Protein AF-A0A410TL53-F1 (afdb_monomer_lite)

Structure (mmCIF, N/CA/C/O backbone):
data_AF-A0A410TL53-F1
#
_entry.id   AF-A0A410TL53-F1
#
loop_
_atom_site.group_PDB
_atom_site.id
_atom_site.type_symbol
_atom_site.label_atom_id
_atom_site.label_alt_id
_atom_site.label_comp_id
_atom_site.label_asym_id
_atom_site.label_entity_id
_atom_site.label_seq_id
_atom_site.pdbx_PDB_ins_code
_atom_site.Cartn_x
_atom_site.Cartn_y
_atom_site.Cartn_z
_atom_site.occupancy
_atom_site.B_iso_or_equiv
_atom_site.auth_seq_id
_atom_site.auth_comp_id
_atom_site.auth_asym_id
_atom_site.auth_atom_id
_atom_site.pdbx_PDB_model_num
ATOM 1 N N . MET A 1 1 ? 19.016 -7.982 -20.479 1.00 56.44 1 MET A N 1
ATOM 2 C CA . MET A 1 1 ? 17.660 -8.202 -19.928 1.00 56.44 1 MET A CA 1
ATOM 3 C C . MET A 1 1 ? 16.658 -7.630 -20.920 1.00 56.44 1 MET A C 1
ATOM 5 O O . MET A 1 1 ? 16.924 -6.538 -21.406 1.00 56.44 1 MET A O 1
ATOM 9 N N . SER A 1 2 ? 15.607 -8.355 -21.317 1.00 64.50 2 SER A N 1
ATOM 10 C CA . SER A 1 2 ? 14.692 -7.861 -22.360 1.00 64.50 2 SER A CA 1
ATOM 11 C C . SER A 1 2 ? 13.710 -6.815 -21.793 1.00 64.50 2 SER A C 1
ATOM 13 O O . SER A 1 2 ? 13.327 -6.922 -20.625 1.00 64.50 2 SER A O 1
ATOM 15 N N . PRO A 1 3 ? 13.275 -5.818 -22.590 1.00 65.62 3 PRO A N 1
ATOM 16 C CA . PRO A 1 3 ? 12.303 -4.801 -22.164 1.00 65.62 3 PRO A CA 1
ATOM 17 C C . PRO A 1 3 ? 10.994 -5.394 -21.622 1.00 65.62 3 PRO A C 1
ATOM 19 O O . PRO A 1 3 ? 10.406 -4.861 -20.686 1.00 65.62 3 PRO A O 1
ATOM 22 N N . VAL A 1 4 ? 10.588 -6.547 -22.166 1.00 66.19 4 VAL A N 1
ATOM 23 C CA . VAL A 1 4 ? 9.382 -7.288 -21.767 1.00 66.19 4 VAL A CA 1
ATOM 24 C C . VAL A 1 4 ? 9.426 -7.674 -20.288 1.00 66.19 4 VAL A C 1
ATOM 26 O O . VAL A 1 4 ? 8.459 -7.461 -19.570 1.00 66.19 4 VAL A O 1
ATOM 29 N N . THR A 1 5 ? 10.564 -8.169 -19.794 1.00 69.50 5 THR A N 1
ATOM 30 C CA . THR A 1 5 ? 10.700 -8.598 -18.393 1.00 69.50 5 THR A CA 1
ATOM 31 C C . THR A 1 5 ? 10.685 -7.425 -17.408 1.00 69.50 5 THR A C 1
ATOM 33 O O . THR A 1 5 ? 10.367 -7.621 -16.238 1.00 69.50 5 THR A O 1
ATOM 36 N N . ARG A 1 6 ? 11.035 -6.210 -17.850 1.00 65.81 6 ARG A N 1
ATOM 37 C CA . ARG A 1 6 ? 10.989 -5.007 -17.005 1.00 65.81 6 ARG A CA 1
ATOM 38 C C . ARG A 1 6 ? 9.555 -4.504 -16.847 1.00 65.81 6 ARG A C 1
ATOM 40 O O . ARG A 1 6 ? 9.100 -4.373 -15.716 1.00 65.81 6 ARG A O 1
ATOM 47 N N . LEU A 1 7 ? 8.852 -4.349 -17.971 1.00 62.19 7 LEU A N 1
ATOM 48 C CA . LEU A 1 7 ? 7.439 -3.957 -18.033 1.00 62.19 7 LEU A CA 1
ATOM 49 C C . LEU A 1 7 ? 6.534 -4.879 -17.206 1.00 62.19 7 LEU A C 1
ATOM 51 O O . LEU A 1 7 ? 5.595 -4.420 -16.562 1.00 62.19 7 LEU A O 1
ATOM 55 N N . ASP A 1 8 ? 6.814 -6.182 -17.210 1.00 80.19 8 ASP A N 1
ATOM 56 C CA . ASP A 1 8 ? 6.000 -7.152 -16.472 1.00 80.19 8 ASP A CA 1
ATOM 57 C C . ASP A 1 8 ? 6.133 -6.971 -14.948 1.00 80.19 8 ASP A C 1
ATOM 59 O O . ASP A 1 8 ? 5.166 -7.080 -14.198 1.00 80.19 8 ASP A O 1
ATOM 63 N N . ARG A 1 9 ? 7.328 -6.607 -14.467 1.00 80.56 9 ARG A N 1
ATOM 64 C CA . ARG A 1 9 ? 7.597 -6.425 -13.032 1.00 80.56 9 ARG A CA 1
ATOM 65 C C . ARG A 1 9 ? 7.002 -5.140 -12.485 1.00 80.56 9 ARG A C 1
ATOM 67 O O . ARG A 1 9 ? 6.415 -5.167 -11.405 1.00 80.56 9 ARG A O 1
ATOM 74 N N . THR A 1 10 ? 7.156 -4.032 -13.205 1.00 80.00 10 THR A N 1
ATOM 75 C CA . THR A 1 10 ? 6.613 -2.730 -12.792 1.00 80.00 10 THR A CA 1
ATOM 76 C C . THR A 1 10 ? 5.088 -2.756 -12.779 1.00 80.00 10 THR A C 1
ATOM 78 O O . THR A 1 10 ? 4.480 -2.276 -11.823 1.00 80.00 10 THR A O 1
ATOM 81 N N . ARG A 1 11 ? 4.460 -3.446 -13.740 1.00 85.25 11 ARG A N 1
ATOM 82 C CA . ARG A 1 11 ? 3.011 -3.701 -13.744 1.00 85.25 11 ARG A CA 1
ATOM 83 C C . ARG A 1 11 ? 2.547 -4.548 -12.566 1.00 85.25 11 ARG A C 1
ATOM 85 O O . ARG A 1 11 ? 1.582 -4.172 -11.903 1.00 85.25 11 ARG A O 1
ATOM 92 N N . VAL A 1 12 ? 3.226 -5.657 -12.269 1.00 88.06 12 VAL A N 1
ATOM 93 C CA . VAL A 1 12 ? 2.870 -6.514 -11.123 1.00 88.06 12 VAL A CA 1
ATOM 94 C C . VAL A 1 12 ? 3.038 -5.763 -9.798 1.00 88.06 12 VAL A C 1
ATOM 96 O O . VAL A 1 12 ? 2.123 -5.767 -8.976 1.00 88.06 12 VAL A O 1
ATOM 99 N N . GLY A 1 13 ? 4.161 -5.064 -9.602 1.00 87.50 13 GLY A N 1
ATOM 100 C CA . GLY A 1 13 ? 4.407 -4.268 -8.396 1.00 87.50 13 GLY A CA 1
ATOM 101 C C . GLY A 1 13 ? 3.432 -3.097 -8.246 1.00 87.50 13 GLY A C 1
ATOM 102 O O . GLY A 1 13 ? 2.892 -2.874 -7.163 1.00 87.50 13 GLY A O 1
ATOM 103 N N . GLY A 1 14 ? 3.161 -2.374 -9.337 1.00 89.25 14 GLY A N 1
ATOM 104 C CA . GLY A 1 14 ? 2.231 -1.245 -9.351 1.00 89.25 14 GLY A CA 1
ATOM 105 C C . GLY A 1 14 ? 0.799 -1.685 -9.062 1.00 89.25 14 GLY A C 1
ATOM 106 O O . GLY A 1 14 ? 0.126 -1.094 -8.220 1.00 89.25 14 GLY A O 1
ATOM 107 N N . GLY A 1 15 ? 0.362 -2.786 -9.679 1.00 88.94 15 GLY A N 1
ATOM 108 C CA . GLY A 1 15 ? -0.932 -3.403 -9.396 1.00 88.94 15 GLY A CA 1
ATOM 109 C C . GLY A 1 15 ? -1.056 -3.845 -7.938 1.00 88.94 15 GLY A C 1
ATOM 110 O O . GLY A 1 15 ? -2.074 -3.568 -7.304 1.00 88.94 15 GLY A O 1
ATOM 111 N N . ALA A 1 16 ? -0.006 -4.452 -7.373 1.00 89.69 16 ALA A N 1
ATOM 112 C CA . ALA A 1 16 ? 0.012 -4.843 -5.966 1.00 89.69 16 ALA A CA 1
ATOM 113 C C . ALA A 1 16 ? -0.168 -3.639 -5.026 1.00 89.69 16 ALA A C 1
ATOM 115 O O . ALA A 1 16 ? -0.952 -3.720 -4.078 1.00 89.69 16 ALA A O 1
ATOM 116 N N . LEU A 1 17 ? 0.481 -2.504 -5.319 1.00 90.19 17 LEU A N 1
ATOM 117 C CA . LEU A 1 17 ? 0.277 -1.267 -4.563 1.00 90.19 17 LEU A CA 1
ATOM 118 C C . LEU A 1 17 ? -1.148 -0.732 -4.672 1.00 90.19 17 LEU A C 1
ATOM 120 O O . LEU A 1 17 ? -1.748 -0.418 -3.646 1.00 90.19 17 LEU A O 1
ATOM 124 N N . VAL A 1 18 ? -1.700 -0.641 -5.886 1.00 94.06 18 VAL A N 1
ATOM 125 C CA . VAL A 1 18 ? -3.071 -0.143 -6.088 1.00 94.06 18 VAL A CA 1
ATOM 126 C C . VAL A 1 18 ? -4.057 -0.981 -5.282 1.00 94.06 18 VAL A C 1
ATOM 128 O O . VAL A 1 18 ? -4.839 -0.432 -4.509 1.00 94.06 18 VAL A O 1
ATOM 131 N N . VAL A 1 19 ? -3.987 -2.308 -5.410 1.00 93.31 19 VAL A N 1
ATOM 132 C CA . VAL A 1 19 ? -4.864 -3.225 -4.672 1.00 93.31 19 VAL A CA 1
ATOM 133 C C . VAL A 1 19 ? -4.678 -3.052 -3.165 1.00 93.31 19 VAL A C 1
ATOM 135 O O . VAL A 1 19 ? -5.662 -2.928 -2.438 1.00 93.31 19 VAL A O 1
ATOM 138 N N . GLY A 1 20 ? -3.432 -2.985 -2.692 1.00 90.19 20 GLY A N 1
ATOM 139 C CA . GLY A 1 20 ? -3.122 -2.841 -1.272 1.00 90.19 20 GLY A CA 1
ATOM 140 C C . GLY A 1 20 ? -3.707 -1.568 -0.671 1.00 90.19 20 GLY A C 1
ATOM 141 O O . GLY A 1 20 ? -4.406 -1.625 0.336 1.00 90.19 20 GLY A O 1
ATOM 142 N N . TYR A 1 21 ? -3.494 -0.422 -1.312 1.00 90.88 21 TYR A N 1
ATOM 143 C CA . TYR A 1 21 ? -3.999 0.853 -0.808 1.00 90.88 21 TYR A CA 1
ATOM 144 C C . TYR A 1 21 ? -5.509 1.030 -0.963 1.00 90.88 21 TYR A C 1
ATOM 146 O O . TYR A 1 21 ? -6.134 1.652 -0.106 1.00 90.88 21 TYR A O 1
ATOM 154 N N . VAL A 1 22 ? -6.126 0.438 -1.989 1.00 92.38 22 VAL A N 1
ATOM 155 C CA . VAL A 1 22 ? -7.592 0.383 -2.089 1.00 92.38 22 VAL A CA 1
ATOM 156 C C . VAL A 1 22 ? -8.182 -0.424 -0.931 1.00 92.38 22 VAL A C 1
ATOM 158 O O . VAL A 1 22 ? -9.180 -0.001 -0.352 1.00 92.38 22 VAL A O 1
ATOM 161 N N . LEU A 1 23 ? -7.553 -1.537 -0.536 1.00 89.12 23 LEU A N 1
ATOM 162 C CA . LEU A 1 23 ? -7.973 -2.297 0.646 1.00 89.12 23 LEU A CA 1
ATOM 163 C C . LEU A 1 23 ? -7.820 -1.482 1.934 1.00 89.12 23 LEU A C 1
ATOM 165 O O . LEU A 1 23 ? -8.720 -1.507 2.771 1.00 89.12 23 LEU A O 1
ATOM 169 N N . VAL A 1 24 ? -6.721 -0.734 2.077 1.00 86.50 24 VAL A N 1
ATOM 170 C CA . VAL A 1 24 ? -6.515 0.183 3.211 1.00 86.50 24 VAL A CA 1
ATOM 171 C C . VAL A 1 24 ? -7.649 1.204 3.289 1.00 86.50 24 VAL A C 1
ATOM 173 O O . VAL A 1 24 ? -8.277 1.336 4.339 1.00 86.50 24 VAL A O 1
ATOM 176 N N . LEU A 1 25 ? -7.964 1.872 2.176 1.00 87.06 25 LEU A N 1
ATOM 177 C CA . LEU A 1 25 ? -9.063 2.835 2.105 1.00 87.06 25 LEU A CA 1
ATOM 178 C C . LEU A 1 25 ? -10.414 2.178 2.415 1.00 87.06 25 LEU A C 1
ATOM 180 O O . LEU A 1 25 ? -11.177 2.707 3.216 1.00 87.06 25 LEU A O 1
ATOM 184 N N . ALA A 1 26 ? -10.703 1.009 1.843 1.00 87.75 26 ALA A N 1
ATOM 185 C CA . ALA A 1 26 ? -11.944 0.285 2.109 1.00 87.75 26 ALA A CA 1
ATOM 186 C C . ALA A 1 26 ? -12.093 -0.089 3.593 1.00 87.75 26 ALA A C 1
ATOM 188 O O . ALA A 1 26 ? -13.194 -0.024 4.140 1.00 87.75 26 ALA A O 1
ATOM 189 N N . LEU A 1 27 ? -10.992 -0.454 4.258 1.00 83.00 27 LEU A N 1
ATOM 190 C CA . LEU A 1 27 ? -10.995 -0.758 5.685 1.00 83.00 27 LEU A CA 1
ATOM 191 C C . LEU A 1 27 ? -11.222 0.502 6.532 1.00 83.00 27 LEU A C 1
ATOM 193 O O . LEU A 1 27 ? -12.001 0.460 7.478 1.00 83.00 27 LEU A O 1
ATOM 197 N N . LEU A 1 28 ? -10.585 1.617 6.167 1.00 81.00 28 LEU A N 1
ATOM 198 C CA . LEU A 1 28 ? -10.778 2.924 6.800 1.00 81.00 28 LEU A CA 1
ATOM 199 C C . LEU A 1 28 ? -12.230 3.395 6.692 1.00 81.00 28 LEU A C 1
ATOM 201 O O . LEU A 1 28 ? -12.855 3.732 7.691 1.00 81.00 28 LEU A O 1
ATOM 205 N N . PHE A 1 29 ? -12.809 3.341 5.496 1.00 82.12 29 PHE A N 1
ATOM 206 C CA . PHE A 1 29 ? -14.187 3.771 5.257 1.00 82.12 29 PHE A CA 1
ATOM 207 C C . PHE A 1 29 ? -15.250 2.770 5.723 1.00 82.12 29 PHE A C 1
ATOM 209 O O . PHE A 1 29 ? -16.441 3.059 5.611 1.00 82.12 29 PHE A O 1
ATOM 216 N N . ARG A 1 30 ? -14.857 1.619 6.282 1.00 83.62 30 ARG A N 1
ATOM 217 C CA . ARG A 1 30 ? -15.795 0.700 6.939 1.00 83.62 30 ARG A CA 1
ATOM 218 C C . ARG A 1 30 ? -16.463 1.349 8.154 1.00 83.62 30 ARG A C 1
ATOM 220 O O . ARG A 1 30 ? -17.640 1.099 8.391 1.00 83.62 30 ARG A O 1
ATOM 227 N N . ASP A 1 31 ? -15.714 2.157 8.902 1.00 79.81 31 ASP A N 1
ATOM 228 C CA . ASP A 1 31 ? -16.229 3.009 9.974 1.00 79.81 31 ASP A CA 1
ATOM 229 C C . ASP A 1 31 ? -15.844 4.467 9.679 1.00 79.81 31 ASP A C 1
ATOM 231 O O . ASP A 1 31 ? -14.830 4.967 10.175 1.00 79.81 31 ASP A O 1
ATOM 235 N N . PRO A 1 32 ? -16.627 5.164 8.837 1.00 73.56 32 PRO A N 1
ATOM 236 C CA . PRO A 1 32 ? -16.288 6.513 8.409 1.00 73.56 32 PRO A CA 1
ATOM 237 C C . PRO A 1 32 ? -16.295 7.505 9.578 1.00 73.56 32 PRO A C 1
ATOM 239 O O . PRO A 1 32 ? -15.562 8.488 9.531 1.00 73.56 32 PRO A O 1
ATOM 242 N N . GLY A 1 33 ? -17.076 7.249 10.636 1.00 77.75 33 GLY A N 1
ATOM 243 C CA . GLY A 1 33 ? -17.097 8.082 11.838 1.00 77.75 33 GLY A CA 1
ATOM 244 C C . GLY A 1 33 ? -15.791 7.974 12.621 1.00 77.75 33 GLY A C 1
ATOM 245 O O . GLY A 1 33 ? -15.180 8.994 12.940 1.00 77.75 33 GLY A O 1
ATOM 246 N N . GLY A 1 34 ? -15.321 6.746 12.860 1.00 75.44 34 GLY A N 1
ATOM 247 C CA . GLY A 1 34 ? -14.027 6.490 13.494 1.00 75.44 34 GLY A CA 1
ATOM 248 C C . GLY A 1 34 ? -12.846 6.990 12.660 1.00 75.44 34 GLY A C 1
ATOM 249 O O . GLY A 1 34 ? -11.937 7.630 13.190 1.00 75.44 34 GLY A O 1
ATOM 250 N N . ALA A 1 35 ? -12.881 6.774 11.343 1.00 68.75 35 ALA A N 1
ATOM 251 C CA . ALA A 1 35 ? -11.839 7.238 10.431 1.00 68.75 35 ALA A CA 1
ATOM 252 C C . ALA A 1 35 ? -11.762 8.766 10.351 1.00 68.75 35 ALA A C 1
ATOM 254 O O . ALA A 1 35 ? -10.666 9.325 10.369 1.00 68.75 35 ALA A O 1
ATOM 255 N N . LEU A 1 36 ? -12.908 9.454 10.304 1.00 75.06 36 LEU A N 1
ATOM 256 C CA . LEU A 1 36 ? -12.942 10.913 10.297 1.00 75.06 36 LEU A CA 1
ATOM 257 C C . LEU A 1 36 ? -12.456 11.473 11.636 1.00 75.06 36 LEU A C 1
ATOM 259 O O . LEU A 1 36 ? -11.630 12.379 11.636 1.00 75.06 36 LEU A O 1
ATOM 263 N N . ALA A 1 37 ? -12.890 10.892 12.760 1.00 77.81 37 ALA A N 1
ATOM 264 C CA . ALA A 1 37 ? -12.413 11.279 14.084 1.00 77.81 37 ALA A CA 1
ATOM 265 C C . ALA A 1 37 ? -10.884 11.141 14.196 1.00 77.81 37 ALA A C 1
ATOM 267 O O . ALA A 1 37 ? -10.215 12.076 14.638 1.00 77.81 37 ALA A O 1
ATOM 268 N N . ALA A 1 38 ? -10.325 10.027 13.710 1.00 74.69 38 ALA A N 1
ATOM 269 C CA . ALA A 1 38 ? -8.883 9.803 13.652 1.00 74.69 38 ALA A CA 1
ATOM 270 C C . ALA A 1 38 ? -8.173 10.807 12.728 1.00 74.69 38 ALA A C 1
ATOM 272 O O . ALA A 1 38 ? -7.160 11.380 13.116 1.00 74.69 38 ALA A O 1
ATOM 273 N N . ALA A 1 39 ? -8.715 11.081 11.539 1.00 70.94 39 ALA A N 1
ATOM 274 C CA . ALA A 1 39 ? -8.141 12.047 10.605 1.00 70.94 39 ALA A CA 1
ATOM 275 C C . ALA A 1 39 ? -8.183 13.488 11.147 1.00 70.94 39 ALA A C 1
ATOM 277 O O . ALA A 1 39 ? -7.262 14.262 10.908 1.00 70.94 39 ALA A O 1
ATOM 278 N N . THR A 1 40 ? -9.215 13.853 11.912 1.00 80.50 40 THR A N 1
ATOM 279 C CA . THR A 1 40 ? -9.334 15.181 12.538 1.00 80.50 40 THR A CA 1
ATOM 280 C C . THR A 1 40 ? -8.553 15.328 13.843 1.00 80.50 40 THR A C 1
ATOM 282 O O . THR A 1 40 ? -8.474 16.434 14.371 1.00 80.50 40 THR A O 1
ATOM 285 N N . ALA A 1 41 ? -7.944 14.252 14.357 1.00 81.81 41 ALA A N 1
ATOM 286 C CA . ALA A 1 41 ? -7.139 14.295 15.580 1.00 81.81 41 ALA A CA 1
ATOM 287 C C . ALA A 1 41 ? -5.875 15.166 15.436 1.00 81.81 41 ALA A C 1
ATOM 289 O O . ALA A 1 41 ? -5.290 15.585 16.432 1.00 81.81 41 ALA A O 1
ATOM 290 N N . GLY A 1 42 ? -5.461 15.458 14.200 1.00 84.56 42 GLY A N 1
ATOM 291 C CA . GLY A 1 42 ? -4.384 16.390 13.897 1.00 84.56 42 GLY A CA 1
ATOM 292 C C . GLY A 1 42 ? -3.957 16.332 12.427 1.00 84.56 42 GLY A C 1
ATOM 293 O O . GLY A 1 42 ? -4.320 15.397 11.710 1.00 84.56 42 GLY A O 1
ATOM 294 N N . PRO A 1 43 ? -3.152 17.304 11.964 1.00 81.12 43 PRO A N 1
ATOM 295 C CA . PRO A 1 43 ? -2.686 17.352 10.577 1.00 81.12 43 PRO A CA 1
ATOM 296 C C . PRO A 1 43 ? -1.836 16.129 10.196 1.00 81.12 43 PRO A C 1
ATOM 298 O O . PRO A 1 43 ? -1.924 15.645 9.069 1.00 81.12 43 PRO A O 1
ATOM 301 N N . GLU A 1 44 ? -1.064 15.583 11.139 1.00 84.06 44 GLU A N 1
ATOM 302 C CA . GLU A 1 44 ? -0.285 14.357 10.927 1.00 84.06 44 GLU A CA 1
ATOM 303 C C . GLU A 1 44 ? -1.195 13.143 10.720 1.00 84.06 44 GLU A C 1
ATOM 305 O O . GLU A 1 44 ? -0.989 12.360 9.795 1.00 84.06 44 GLU A O 1
ATOM 310 N N . ALA A 1 45 ? -2.248 13.011 11.528 1.00 78.19 45 ALA A N 1
ATOM 311 C CA . ALA A 1 45 ? -3.190 11.906 11.414 1.00 78.19 45 ALA A CA 1
ATOM 312 C C . ALA A 1 45 ? -3.949 11.951 10.078 1.00 78.19 45 ALA A C 1
ATOM 314 O O . ALA A 1 45 ? -4.062 10.928 9.406 1.00 78.19 45 ALA A O 1
ATOM 315 N N . ALA A 1 46 ? -4.380 13.135 9.628 1.00 80.50 46 ALA A N 1
ATOM 316 C CA . ALA A 1 46 ? -4.962 13.312 8.296 1.00 80.50 46 ALA A CA 1
ATOM 317 C C . ALA A 1 46 ? -3.997 12.875 7.179 1.00 80.50 46 ALA A C 1
ATOM 319 O O . ALA A 1 46 ? -4.401 12.207 6.219 1.00 80.50 46 ALA A O 1
ATOM 320 N N . ALA A 1 47 ? -2.710 13.214 7.314 1.00 84.44 47 ALA A N 1
ATOM 321 C CA . ALA A 1 47 ? -1.693 12.802 6.358 1.00 84.44 47 ALA A CA 1
ATOM 322 C C . ALA A 1 47 ? -1.543 11.273 6.317 1.00 84.44 47 ALA A C 1
ATOM 324 O O . ALA A 1 47 ? -1.559 10.688 5.234 1.00 84.44 47 ALA A O 1
ATOM 325 N N . TYR A 1 48 ? -1.467 10.617 7.478 1.00 78.50 48 TYR A N 1
ATOM 326 C CA . TYR A 1 48 ? -1.326 9.163 7.581 1.00 78.50 48 TYR A CA 1
ATOM 327 C C . TYR A 1 48 ? -2.568 8.394 7.129 1.00 78.50 48 TYR A C 1
ATOM 329 O O . TYR A 1 48 ? -2.433 7.395 6.433 1.00 78.50 48 TYR A O 1
ATOM 337 N N . PHE A 1 49 ? -3.771 8.838 7.485 1.00 78.38 49 PHE A N 1
ATOM 338 C CA . PHE A 1 49 ? -4.987 8.062 7.239 1.00 78.38 49 PHE A CA 1
ATOM 339 C C . PHE A 1 49 ? -5.642 8.321 5.884 1.00 78.38 49 PHE A C 1
ATOM 341 O O . PHE A 1 49 ? -6.463 7.515 5.453 1.00 78.38 49 PHE A O 1
ATOM 348 N N . LEU A 1 50 ? -5.299 9.415 5.200 1.00 80.56 50 LEU A N 1
ATOM 349 C CA . LEU A 1 50 ? -6.015 9.818 3.987 1.00 80.56 50 LEU A CA 1
ATOM 350 C C . LEU A 1 50 ? -5.072 10.204 2.849 1.00 80.56 50 LEU A C 1
ATOM 352 O O . LEU A 1 50 ? -5.179 9.663 1.745 1.00 80.56 50 LEU A O 1
ATOM 356 N N . VAL A 1 51 ? -4.097 11.074 3.117 1.00 87.25 51 VAL A N 1
ATOM 357 C CA . VAL A 1 51 ? -3.169 11.552 2.080 1.00 87.25 51 VAL A CA 1
ATOM 358 C C . VAL A 1 51 ? -2.241 10.430 1.617 1.00 87.25 51 VAL A C 1
ATOM 360 O O . VAL A 1 51 ? -2.171 10.150 0.424 1.00 87.25 51 VAL A O 1
ATOM 363 N N . LEU A 1 52 ? -1.570 9.747 2.545 1.00 87.31 52 LEU A N 1
ATOM 364 C CA . LEU A 1 52 ? -0.628 8.666 2.249 1.00 87.31 52 LEU A CA 1
ATOM 365 C C . LEU A 1 52 ? -1.279 7.491 1.503 1.00 87.31 52 LEU A C 1
ATOM 367 O O . LEU A 1 52 ? -0.708 7.064 0.499 1.00 87.31 52 LEU A O 1
ATOM 371 N N . PRO A 1 53 ? -2.472 7.002 1.893 1.00 86.44 53 PRO A N 1
ATOM 372 C CA . PRO A 1 53 ? -3.162 5.975 1.125 1.00 86.44 53 PRO A CA 1
ATOM 373 C C . PRO A 1 53 ? -3.526 6.413 -0.294 1.00 86.44 53 PRO A C 1
ATOM 375 O O . PRO A 1 53 ? -3.325 5.658 -1.245 1.00 86.44 53 PRO A O 1
ATOM 378 N N . THR A 1 54 ? -3.992 7.653 -0.459 1.00 89.56 54 THR A N 1
ATOM 379 C CA . THR A 1 54 ? -4.323 8.209 -1.780 1.00 89.56 54 THR A CA 1
ATOM 380 C C . THR A 1 54 ? -3.078 8.324 -2.659 1.00 89.56 54 THR A C 1
ATOM 382 O O . THR A 1 54 ? -3.087 7.906 -3.818 1.00 89.56 54 THR A O 1
ATOM 385 N N . LEU A 1 55 ? -1.977 8.829 -2.097 1.00 91.81 55 LEU A N 1
ATOM 386 C CA . LEU A 1 55 ? -0.685 8.881 -2.777 1.00 91.81 55 LEU A CA 1
ATOM 387 C C . LEU A 1 55 ? -0.167 7.482 -3.121 1.00 91.81 55 LEU A C 1
ATOM 389 O O . LEU A 1 55 ? 0.405 7.307 -4.189 1.00 91.81 55 LEU A O 1
ATOM 393 N N . GLY A 1 56 ? -0.421 6.485 -2.274 1.00 89.06 56 GLY A N 1
ATOM 394 C CA . GLY A 1 56 ? -0.095 5.086 -2.537 1.00 89.06 56 GLY A CA 1
ATOM 395 C C . GLY A 1 56 ? -0.813 4.514 -3.758 1.00 89.06 56 GLY A C 1
ATOM 396 O O . GLY A 1 56 ? -0.183 3.850 -4.583 1.00 89.06 56 GLY A O 1
ATOM 397 N N . VAL A 1 57 ? -2.100 4.833 -3.940 1.00 92.25 57 VAL A N 1
ATOM 398 C CA . VAL A 1 57 ? -2.845 4.477 -5.162 1.00 92.25 57 VAL A CA 1
ATOM 399 C C . VAL A 1 57 ? -2.238 5.164 -6.385 1.00 92.25 57 VAL A C 1
ATOM 401 O O . VAL A 1 57 ? -1.986 4.508 -7.395 1.00 92.25 57 VAL A O 1
ATOM 404 N N . ILE A 1 58 ? -1.960 6.468 -6.297 1.00 93.75 58 ILE A N 1
ATOM 405 C CA . ILE A 1 58 ? -1.367 7.242 -7.400 1.00 93.75 58 ILE A CA 1
ATOM 406 C C . ILE A 1 58 ? 0.017 6.691 -7.768 1.00 93.75 58 ILE A C 1
ATOM 408 O O . ILE A 1 58 ? 0.309 6.504 -8.946 1.00 93.75 58 ILE A O 1
ATOM 412 N N . ALA A 1 59 ? 0.849 6.384 -6.775 1.00 90.00 59 ALA A N 1
ATOM 413 C CA . ALA A 1 59 ? 2.164 5.782 -6.949 1.00 90.00 59 ALA A CA 1
ATOM 414 C C . ALA A 1 59 ? 2.080 4.397 -7.598 1.00 90.00 59 ALA A C 1
ATOM 416 O O . ALA A 1 59 ? 2.847 4.100 -8.513 1.00 90.00 59 ALA A O 1
ATOM 417 N N . GLY A 1 60 ? 1.121 3.571 -7.171 1.00 89.19 60 GLY A N 1
ATOM 418 C CA . GLY A 1 60 ? 0.849 2.276 -7.785 1.00 89.19 60 GLY A CA 1
ATOM 419 C C . GLY A 1 60 ? 0.436 2.404 -9.252 1.00 89.19 60 GLY A C 1
ATOM 420 O O . GLY A 1 60 ? 0.987 1.706 -10.098 1.00 89.19 60 GLY A O 1
ATOM 421 N N . LEU A 1 61 ? -0.46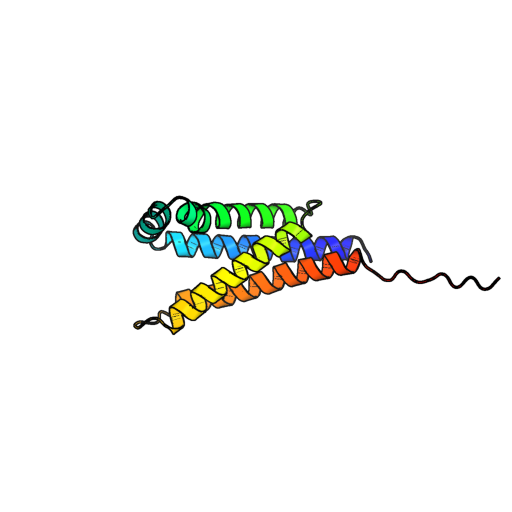3 3.341 -9.578 1.00 92.69 61 LEU A N 1
ATOM 422 C CA . LEU A 1 61 ? -0.866 3.630 -10.961 1.00 92.69 61 LEU A CA 1
ATOM 423 C C . LEU A 1 61 ? 0.305 4.152 -11.799 1.00 92.69 61 LEU A C 1
ATOM 425 O O . LEU A 1 61 ? 0.505 3.707 -12.925 1.00 92.69 61 LEU A O 1
ATOM 429 N N . TYR A 1 62 ? 1.107 5.060 -11.246 1.00 89.62 62 TYR A N 1
ATOM 430 C CA . TYR A 1 62 ? 2.295 5.591 -11.906 1.00 89.62 62 TYR A CA 1
ATOM 431 C C . TYR A 1 62 ? 3.316 4.488 -12.220 1.00 89.62 62 TYR A C 1
ATOM 433 O O . TYR A 1 62 ? 3.838 4.428 -13.332 1.00 89.62 62 TYR A O 1
ATOM 441 N N . ALA A 1 63 ? 3.558 3.576 -11.274 1.00 87.81 63 ALA A N 1
ATOM 442 C CA . ALA A 1 63 ? 4.422 2.419 -11.489 1.00 87.81 63 ALA A CA 1
ATOM 443 C C . ALA A 1 63 ? 3.820 1.412 -12.481 1.00 87.81 63 ALA A C 1
ATOM 445 O O . ALA A 1 63 ? 4.536 0.863 -13.313 1.00 87.81 63 ALA A O 1
ATOM 446 N N . PHE A 1 64 ? 2.501 1.209 -12.446 1.00 86.50 64 PHE A N 1
ATOM 447 C CA . PHE A 1 64 ? 1.790 0.337 -13.383 1.00 86.50 64 PHE A CA 1
ATOM 448 C C . PHE A 1 64 ? 1.899 0.827 -14.835 1.00 86.50 64 PHE A C 1
ATOM 450 O O . PHE A 1 64 ? 1.985 0.026 -15.765 1.00 86.50 64 PHE A O 1
ATOM 457 N N . LEU A 1 65 ? 1.928 2.147 -15.024 1.00 89.5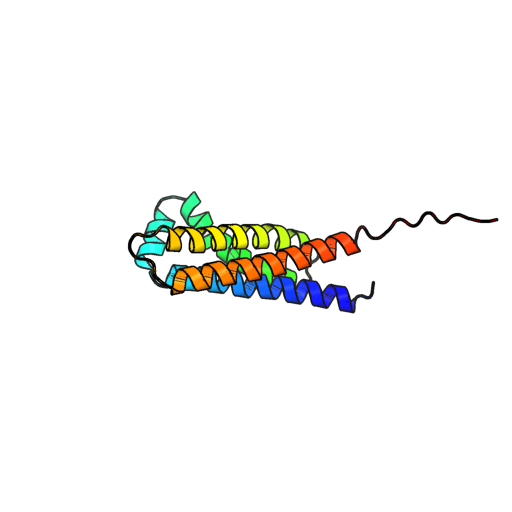0 65 LEU A N 1
ATOM 458 C CA . LEU A 1 65 ? 2.135 2.806 -16.315 1.00 89.50 65 LEU A CA 1
ATOM 459 C C . LEU A 1 65 ? 3.622 2.944 -16.697 1.00 89.50 65 LEU A C 1
ATOM 461 O O . LEU A 1 65 ? 3.932 3.647 -17.655 1.00 89.50 65 LEU A O 1
ATOM 465 N N . ASP A 1 66 ? 4.519 2.257 -15.982 1.00 85.12 66 ASP A N 1
ATOM 466 C CA . ASP A 1 66 ? 5.966 2.211 -16.230 1.00 85.12 66 ASP A CA 1
ATOM 467 C C . ASP A 1 66 ? 6.652 3.589 -16.156 1.00 85.12 66 ASP A C 1
ATOM 469 O O . ASP A 1 66 ? 7.512 3.944 -16.963 1.00 85.12 66 ASP A O 1
ATOM 473 N N . GLY A 1 67 ? 6.247 4.408 -15.180 1.00 83.56 67 GLY A N 1
ATOM 474 C CA . GLY A 1 67 ? 6.831 5.728 -14.965 1.00 83.56 67 GLY A CA 1
ATOM 475 C C . GLY A 1 67 ? 8.339 5.683 -14.640 1.00 83.56 67 GLY A C 1
ATOM 476 O O . GLY A 1 67 ? 8.799 4.766 -13.961 1.00 83.56 67 GLY A O 1
ATOM 477 N N . PRO A 1 68 ? 9.134 6.694 -15.043 1.00 83.19 68 PRO A N 1
ATOM 478 C CA . PRO A 1 68 ? 10.596 6.702 -14.884 1.00 83.19 68 PRO A CA 1
ATOM 479 C C . PRO A 1 68 ? 11.110 6.615 -13.434 1.00 83.19 68 PRO A C 1
ATOM 481 O O . PRO A 1 68 ? 12.285 6.322 -13.227 1.00 83.19 68 PRO A O 1
ATOM 484 N N . LEU A 1 69 ? 10.255 6.856 -12.434 1.00 83.94 69 LEU A N 1
ATOM 485 C CA . LEU A 1 69 ? 10.565 6.720 -11.003 1.00 83.94 69 LEU A CA 1
ATOM 486 C C . LEU A 1 69 ? 9.760 5.598 -10.320 1.00 83.94 69 LEU A C 1
ATOM 488 O O . LEU A 1 69 ? 9.568 5.623 -9.102 1.00 83.94 69 LEU A O 1
ATOM 492 N N . ALA A 1 70 ? 9.268 4.625 -11.094 1.00 84.56 70 ALA A N 1
ATOM 493 C CA . ALA A 1 70 ? 8.431 3.529 -10.612 1.00 84.56 70 ALA A CA 1
ATOM 494 C C . ALA A 1 70 ? 9.069 2.779 -9.437 1.0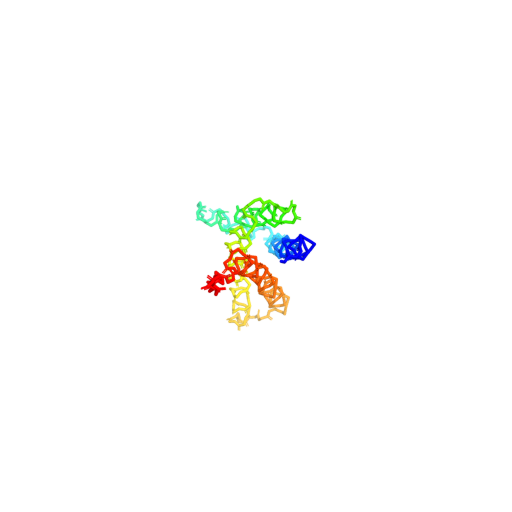0 84.56 70 ALA A C 1
ATOM 496 O O . ALA A 1 70 ? 8.416 2.601 -8.418 1.00 84.56 70 ALA A O 1
ATOM 497 N N . SER A 1 71 ? 10.349 2.417 -9.516 1.00 83.94 71 SER A N 1
ATOM 498 C CA . SER A 1 71 ? 11.057 1.675 -8.458 1.00 83.94 71 SER A CA 1
ATOM 499 C C . SER A 1 71 ? 11.076 2.427 -7.128 1.00 83.94 71 SER A C 1
ATOM 501 O O . SER A 1 71 ? 10.750 1.861 -6.089 1.00 83.94 71 SER A O 1
ATOM 503 N N . ALA A 1 72 ? 11.404 3.722 -7.149 1.00 85.88 72 ALA A N 1
ATOM 504 C CA . ALA A 1 72 ? 11.427 4.542 -5.939 1.00 85.88 72 ALA A CA 1
ATOM 505 C C . ALA A 1 72 ? 10.031 4.644 -5.304 1.00 85.88 72 ALA A C 1
ATOM 507 O O . ALA A 1 72 ? 9.885 4.512 -4.087 1.00 85.88 72 ALA A O 1
ATOM 508 N N . ALA A 1 73 ? 9.000 4.817 -6.135 1.00 87.38 73 ALA A N 1
ATOM 509 C CA . ALA A 1 73 ? 7.613 4.844 -5.691 1.00 87.38 73 ALA A CA 1
ATOM 510 C C . ALA A 1 73 ? 7.173 3.484 -5.113 1.00 87.38 73 ALA A C 1
ATOM 512 O O . ALA A 1 73 ? 6.631 3.431 -4.010 1.00 87.38 73 ALA A O 1
ATOM 513 N N . LEU A 1 74 ? 7.472 2.382 -5.808 1.00 87.88 74 LEU A N 1
ATOM 514 C CA . LEU A 1 74 ? 7.200 1.014 -5.359 1.00 87.88 74 LEU A CA 1
ATOM 515 C C . LEU A 1 74 ? 7.860 0.721 -4.012 1.00 87.88 74 LEU A C 1
ATOM 517 O O . LEU A 1 74 ? 7.224 0.144 -3.132 1.00 87.88 74 LEU A O 1
ATOM 521 N N . PHE A 1 75 ? 9.108 1.152 -3.827 1.00 89.38 75 PHE A N 1
ATOM 522 C CA . PHE A 1 75 ? 9.831 0.959 -2.578 1.00 89.38 75 PHE A CA 1
ATOM 523 C C . PHE A 1 75 ? 9.216 1.741 -1.416 1.00 89.38 75 PHE A C 1
ATOM 525 O O . PHE A 1 75 ? 8.926 1.165 -0.364 1.00 89.38 75 PHE A O 1
ATOM 532 N N . ALA A 1 76 ? 9.003 3.047 -1.598 1.00 91.00 76 ALA A N 1
ATOM 533 C CA . ALA A 1 76 ? 8.520 3.926 -0.537 1.00 91.00 76 ALA A CA 1
ATOM 534 C C . ALA A 1 76 ? 7.103 3.542 -0.089 1.00 91.00 76 ALA A C 1
ATOM 536 O O . ALA A 1 76 ? 6.852 3.312 1.097 1.00 91.00 76 ALA A O 1
ATOM 537 N N . PHE A 1 77 ? 6.188 3.405 -1.047 1.00 91.94 77 PHE A N 1
ATOM 538 C CA . PHE A 1 77 ? 4.793 3.083 -0.765 1.00 91.94 77 PHE A CA 1
ATOM 539 C C . PHE A 1 77 ? 4.601 1.592 -0.436 1.00 91.94 77 PHE A C 1
ATOM 541 O O . PHE A 1 77 ? 3.759 1.248 0.388 1.00 91.94 77 PHE A O 1
ATOM 548 N N . GLY A 1 78 ? 5.438 0.695 -0.968 1.00 89.31 78 GLY A N 1
ATOM 549 C CA . GLY A 1 78 ? 5.453 -0.716 -0.562 1.00 89.31 78 GLY A CA 1
ATOM 550 C C . GLY A 1 78 ? 5.871 -0.887 0.896 1.00 89.31 78 GLY A C 1
ATOM 551 O O . GLY A 1 78 ? 5.211 -1.602 1.647 1.00 89.31 78 GLY A O 1
ATOM 552 N N . SER A 1 79 ? 6.907 -0.165 1.331 1.00 89.75 79 SER A N 1
ATOM 553 C CA . SER A 1 79 ? 7.350 -0.163 2.732 1.00 89.75 79 SER A CA 1
ATOM 554 C C . SER A 1 79 ? 6.256 0.345 3.667 1.00 89.75 79 SER A C 1
ATOM 556 O O . SER A 1 79 ? 5.966 -0.288 4.682 1.00 89.75 79 SER A O 1
ATOM 558 N N . TYR A 1 80 ? 5.607 1.454 3.306 1.00 89.19 80 TYR A N 1
ATOM 559 C CA . TYR A 1 80 ? 4.502 2.000 4.087 1.00 89.19 80 TYR A CA 1
ATOM 560 C C . TYR A 1 80 ? 3.330 1.016 4.192 1.00 89.19 80 TYR A C 1
ATOM 562 O O . TYR A 1 80 ? 2.826 0.777 5.290 1.00 89.19 80 TYR A O 1
ATOM 570 N N . LEU A 1 81 ? 2.922 0.405 3.074 1.00 89.69 81 LEU A N 1
ATOM 571 C CA . LEU A 1 81 ? 1.871 -0.611 3.061 1.00 89.69 81 LEU A CA 1
ATOM 572 C C . LEU A 1 81 ? 2.228 -1.801 3.965 1.00 89.69 81 LEU A C 1
ATOM 574 O O . LEU A 1 81 ? 1.365 -2.308 4.679 1.00 89.69 81 LEU A O 1
ATOM 578 N N . GLY A 1 82 ? 3.500 -2.210 3.987 1.00 88.38 82 GLY A N 1
ATOM 579 C CA . GLY A 1 82 ? 3.999 -3.259 4.874 1.00 88.38 82 GLY A CA 1
ATOM 580 C C . GLY A 1 82 ? 3.877 -2.887 6.352 1.00 88.38 82 GLY A C 1
ATOM 581 O O . GLY A 1 82 ? 3.341 -3.669 7.134 1.00 88.38 82 GLY A O 1
ATOM 582 N N . VAL A 1 83 ? 4.304 -1.678 6.733 1.00 88.00 83 VAL A N 1
ATOM 583 C CA . VAL A 1 83 ? 4.163 -1.168 8.111 1.00 88.00 83 VAL A CA 1
ATOM 584 C C . VAL A 1 83 ? 2.693 -1.099 8.520 1.00 88.00 83 VAL A C 1
ATOM 586 O O . VAL A 1 83 ? 2.339 -1.543 9.611 1.00 88.00 83 VAL A O 1
ATOM 589 N N . PHE A 1 84 ? 1.824 -0.606 7.637 1.00 86.88 84 PHE A N 1
ATOM 590 C CA . PHE A 1 84 ? 0.388 -0.548 7.889 1.00 86.88 84 PHE A CA 1
ATOM 591 C C . PHE A 1 84 ? -0.221 -1.949 8.055 1.00 86.88 84 PHE A C 1
ATOM 593 O O . PHE A 1 84 ? -0.964 -2.195 9.004 1.00 86.88 84 PHE A O 1
ATOM 600 N N . GLY A 1 85 ? 0.131 -2.890 7.174 1.00 85.25 85 GLY A N 1
ATOM 601 C CA . GLY A 1 85 ? -0.320 -4.281 7.242 1.00 85.25 85 GLY A CA 1
ATOM 602 C C . GLY A 1 85 ? 0.122 -4.984 8.527 1.00 85.25 85 GLY A C 1
ATOM 603 O O . GLY A 1 85 ? -0.687 -5.661 9.164 1.00 85.25 85 GLY A O 1
ATOM 604 N N . LEU A 1 86 ? 1.369 -4.765 8.962 1.00 85.50 86 LEU A N 1
ATOM 605 C CA . LEU A 1 86 ? 1.868 -5.245 10.255 1.00 85.50 86 LEU A CA 1
ATOM 606 C C . LEU A 1 86 ? 1.100 -4.615 11.418 1.00 85.50 86 LEU A C 1
ATOM 608 O O . LEU A 1 86 ? 0.670 -5.334 12.317 1.00 85.50 86 LEU A O 1
ATOM 612 N N . GLY A 1 87 ? 0.889 -3.298 11.387 1.00 83.62 87 GLY A N 1
ATOM 613 C CA . GLY A 1 87 ? 0.114 -2.581 12.398 1.00 83.62 87 GLY A CA 1
ATOM 614 C C . GLY A 1 87 ? -1.300 -3.141 12.542 1.00 83.62 87 GLY A C 1
ATOM 615 O O . GLY A 1 87 ? -1.744 -3.400 13.658 1.00 83.62 87 GLY A O 1
ATOM 616 N N . LEU A 1 88 ? -1.974 -3.420 11.423 1.00 82.38 88 LEU A N 1
ATOM 617 C CA . LEU A 1 88 ? -3.276 -4.084 11.425 1.00 82.38 88 LEU A CA 1
ATOM 618 C C . LEU A 1 88 ? -3.197 -5.495 12.002 1.00 82.38 88 LEU A C 1
ATOM 620 O O . LEU A 1 88 ? -3.957 -5.819 12.912 1.00 82.38 88 LEU A O 1
ATOM 624 N N . ALA A 1 89 ? -2.286 -6.336 11.512 1.00 83.62 89 ALA A N 1
ATOM 625 C CA . ALA A 1 89 ? -2.179 -7.719 11.964 1.00 83.62 89 ALA A CA 1
ATOM 626 C C . ALA A 1 89 ? -1.906 -7.800 13.476 1.00 83.62 89 ALA A C 1
ATOM 628 O O . ALA A 1 89 ? -2.643 -8.468 14.202 1.00 83.62 89 ALA A O 1
ATOM 629 N N . PHE A 1 90 ? -0.911 -7.059 13.970 1.00 83.75 90 PHE A N 1
ATOM 630 C CA . PHE A 1 90 ? -0.571 -7.032 15.392 1.00 83.75 90 PHE A CA 1
ATOM 631 C C . PHE A 1 90 ? -1.638 -6.347 16.243 1.00 83.75 90 PHE A C 1
ATOM 633 O O . PHE A 1 90 ? -1.991 -6.878 17.291 1.00 83.75 90 PHE A O 1
ATOM 640 N N . GLY A 1 91 ? -2.205 -5.225 15.793 1.00 81.44 91 GLY A N 1
ATOM 641 C CA . GLY A 1 91 ? -3.293 -4.553 16.507 1.00 81.44 91 GLY A CA 1
ATOM 642 C C . GLY A 1 91 ? -4.511 -5.459 16.694 1.00 81.44 91 GLY A C 1
ATOM 643 O O . GLY A 1 91 ? -5.155 -5.433 17.738 1.00 81.44 91 GLY A O 1
ATOM 644 N N . THR A 1 92 ? -4.779 -6.331 15.721 1.00 80.19 92 THR A N 1
ATOM 645 C CA . THR A 1 92 ? -5.870 -7.309 15.806 1.00 80.19 92 THR A CA 1
ATOM 646 C C . THR A 1 92 ? -5.559 -8.441 16.781 1.00 80.19 92 THR A C 1
ATOM 648 O O . THR A 1 92 ? -6.430 -8.831 17.554 1.00 80.19 92 THR A O 1
ATOM 651 N N . LEU A 1 93 ? -4.326 -8.957 16.768 1.00 80.19 93 LEU A N 1
ATOM 652 C CA . LEU A 1 93 ? -3.883 -10.026 17.673 1.00 80.19 93 LEU A CA 1
ATOM 653 C C . LEU A 1 93 ? -3.810 -9.571 19.135 1.00 80.19 93 LEU A C 1
ATOM 655 O O . LEU A 1 93 ? -4.050 -10.369 20.034 1.00 80.19 93 LEU A O 1
ATOM 659 N N . LEU A 1 94 ? -3.477 -8.301 19.363 1.00 82.62 94 LEU A N 1
ATOM 660 C CA . LEU A 1 94 ? -3.384 -7.699 20.694 1.00 82.62 94 LEU A CA 1
ATOM 661 C C . LEU A 1 94 ? -4.730 -7.148 21.196 1.00 82.62 94 LEU A C 1
ATOM 663 O O . LEU A 1 94 ? -4.820 -6.711 22.342 1.00 82.62 94 LEU A O 1
ATOM 667 N N . SER A 1 95 ? -5.774 -7.156 20.359 1.00 75.94 95 SER A N 1
ATOM 668 C CA . SER A 1 95 ? -7.104 -6.685 20.743 1.00 75.94 95 SER A CA 1
ATOM 669 C C . SER A 1 95 ? -7.752 -7.638 21.756 1.00 75.94 95 SER A C 1
ATOM 671 O O . SER A 1 95 ? -7.751 -8.851 21.535 1.00 75.94 95 SER A O 1
ATOM 673 N N . PRO A 1 96 ? -8.400 -7.122 22.818 1.00 71.19 96 PRO A N 1
ATOM 674 C CA . PRO A 1 96 ? -9.172 -7.942 23.755 1.00 71.19 96 PRO A CA 1
ATOM 675 C C . PRO A 1 96 ? -10.380 -8.639 23.099 1.00 71.19 96 PRO A C 1
ATOM 677 O O . PRO A 1 96 ? -10.909 -9.598 23.656 1.00 71.19 96 PRO A O 1
ATOM 680 N N . ALA A 1 97 ? -10.802 -8.186 21.914 1.00 74.06 97 ALA A N 1
ATOM 681 C CA . ALA A 1 97 ? -11.818 -8.825 21.082 1.00 74.06 97 ALA A CA 1
ATOM 682 C C . ALA A 1 97 ? -11.297 -8.936 19.633 1.00 74.06 97 ALA A C 1
ATOM 684 O O . ALA A 1 97 ? -11.528 -8.034 18.819 1.00 74.06 97 ALA A O 1
ATOM 685 N N . PRO A 1 98 ? -10.540 -9.995 19.299 1.00 67.94 98 PRO A N 1
ATOM 686 C CA . PRO A 1 98 ? -9.947 -10.143 17.978 1.00 67.94 98 PRO A CA 1
ATOM 687 C C . PRO A 1 98 ? -11.029 -10.429 16.931 1.00 67.94 98 PRO A C 1
ATOM 689 O O . PRO A 1 98 ? -11.831 -11.353 17.066 1.00 67.94 98 PRO A O 1
ATOM 692 N N . VAL A 1 99 ? -11.034 -9.649 15.851 1.00 71.50 99 VAL A N 1
ATOM 693 C CA . VAL A 1 99 ? -11.886 -9.881 14.676 1.00 71.50 99 VAL A CA 1
ATOM 694 C C . VAL A 1 99 ? -11.012 -10.488 13.577 1.00 71.50 99 VAL A C 1
ATOM 696 O O . VAL A 1 99 ? -9.909 -10.018 13.339 1.00 71.50 99 VAL A O 1
ATOM 699 N N . SER A 1 100 ? -11.463 -11.526 12.872 1.00 70.62 100 SER A N 1
ATOM 700 C CA . SER A 1 100 ? -10.637 -12.203 11.851 1.00 70.62 100 SER A CA 1
ATOM 701 C C . SER A 1 100 ? -10.381 -11.359 10.593 1.00 70.62 100 SER A C 1
ATOM 703 O O . SER A 1 100 ? -9.372 -11.534 9.911 1.00 70.62 100 SER A O 1
ATOM 705 N N . LEU A 1 101 ? -11.280 -10.422 10.286 1.00 74.44 101 LEU A N 1
ATOM 706 C CA . LEU A 1 101 ? -11.246 -9.631 9.056 1.00 74.44 101 LEU A CA 1
ATOM 707 C C . LEU A 1 101 ? -10.070 -8.625 8.997 1.00 74.44 101 LEU A C 1
ATOM 709 O O . LEU A 1 101 ? -9.355 -8.640 7.995 1.00 74.44 101 LEU A O 1
ATOM 713 N N . PRO A 1 102 ? -9.782 -7.815 10.038 1.00 77.94 102 PRO A N 1
ATOM 714 C CA . PRO A 1 102 ? -8.608 -6.934 10.051 1.00 77.94 102 PRO A CA 1
ATOM 715 C C . PRO A 1 102 ? -7.270 -7.688 9.999 1.00 77.94 102 PRO A C 1
ATOM 717 O O . PRO A 1 102 ? -6.330 -7.213 9.363 1.00 77.94 102 PRO A O 1
ATOM 720 N N . LEU A 1 103 ? -7.197 -8.894 10.576 1.00 79.94 103 LEU A N 1
ATOM 721 C CA . LEU A 1 103 ? -6.014 -9.755 10.487 1.00 79.94 103 LEU A CA 1
ATOM 722 C C . LEU A 1 103 ? -5.773 -10.224 9.046 1.00 79.94 103 LEU A C 1
ATOM 724 O O . LEU A 1 103 ? -4.664 -10.091 8.534 1.00 79.94 103 LEU A O 1
ATOM 728 N N . GLY A 1 104 ? -6.812 -10.734 8.376 1.00 82.25 104 GLY A N 1
ATOM 729 C CA . GLY A 1 104 ? -6.717 -11.170 6.980 1.00 82.25 104 GLY A CA 1
ATOM 730 C C . GLY A 1 104 ? -6.311 -10.034 6.038 1.00 82.25 104 GLY A C 1
ATOM 731 O O . GLY A 1 104 ? -5.442 -10.221 5.187 1.00 82.25 104 GLY A O 1
ATOM 732 N N . VAL A 1 105 ? -6.875 -8.838 6.232 1.00 85.38 105 VAL A N 1
ATOM 733 C CA . VAL A 1 105 ? -6.502 -7.644 5.454 1.00 85.38 105 VAL A CA 1
ATOM 734 C C . VAL A 1 105 ? -5.069 -7.204 5.758 1.00 85.38 105 VAL A C 1
ATOM 736 O O . VAL A 1 105 ? -4.339 -6.872 4.827 1.00 85.38 105 VAL A O 1
ATOM 739 N N . GLY A 1 106 ? -4.630 -7.261 7.019 1.00 83.62 106 GLY A N 1
ATOM 740 C CA . GLY A 1 106 ? -3.248 -6.961 7.400 1.00 83.62 106 GLY A CA 1
ATOM 741 C C . GLY A 1 106 ? -2.233 -7.900 6.740 1.00 83.62 106 GLY A C 1
ATOM 742 O O . GLY A 1 106 ? -1.258 -7.441 6.145 1.00 83.62 106 GLY A O 1
ATOM 743 N N . LEU A 1 107 ? -2.496 -9.211 6.766 1.00 86.25 107 LEU A N 1
ATOM 744 C CA . LEU A 1 107 ? -1.648 -10.219 6.120 1.00 86.25 107 LEU A CA 1
ATOM 745 C C . LEU A 1 107 ? -1.626 -10.074 4.594 1.00 86.25 107 LEU A C 1
ATOM 747 O O . LEU A 1 107 ? -0.563 -10.174 3.980 1.00 86.25 107 LEU A O 1
ATOM 751 N N . LEU A 1 108 ? -2.777 -9.802 3.975 1.00 88.25 108 LEU A N 1
ATOM 752 C CA . LEU A 1 108 ? -2.853 -9.546 2.538 1.00 88.25 108 LEU A CA 1
ATOM 753 C C . LEU A 1 108 ? -2.094 -8.266 2.158 1.00 88.25 108 LEU A C 1
ATOM 755 O O . LEU A 1 108 ? -1.326 -8.275 1.200 1.00 88.25 108 LEU A O 1
ATOM 759 N N . GLY A 1 109 ? -2.246 -7.191 2.936 1.00 85.38 109 GLY A N 1
ATOM 760 C CA . GLY A 1 109 ? -1.480 -5.955 2.768 1.00 85.38 109 GLY A CA 1
ATOM 761 C C . GLY A 1 109 ? 0.029 -6.195 2.847 1.00 85.38 109 GLY A C 1
ATOM 762 O O . GLY A 1 109 ? 0.773 -5.696 2.006 1.00 85.38 109 GLY A O 1
ATOM 763 N N . LEU A 1 110 ? 0.479 -7.038 3.782 1.00 86.75 110 LEU A N 1
ATOM 764 C CA . LEU A 1 110 ? 1.882 -7.436 3.894 1.00 86.75 110 LEU A CA 1
ATOM 765 C C . LEU A 1 110 ? 2.366 -8.220 2.665 1.00 86.75 110 LEU A C 1
ATOM 767 O O . LEU A 1 110 ? 3.449 -7.951 2.153 1.00 86.75 110 LEU A O 1
ATOM 771 N N . ALA A 1 111 ? 1.566 -9.157 2.155 1.00 90.56 111 ALA A N 1
ATOM 772 C CA . ALA A 1 111 ? 1.917 -9.907 0.950 1.00 90.56 111 ALA A CA 1
ATOM 773 C C . ALA A 1 111 ? 2.054 -8.986 -0.280 1.00 90.56 111 ALA A C 1
ATOM 775 O O . ALA A 1 111 ? 3.000 -9.117 -1.060 1.00 90.56 111 ALA A O 1
ATOM 776 N N . LEU A 1 112 ? 1.153 -8.010 -0.423 1.00 90.75 112 LEU A N 1
ATOM 777 C CA . LEU A 1 112 ? 1.194 -7.013 -1.497 1.00 90.75 112 LEU A CA 1
ATOM 778 C C . LEU A 1 112 ? 2.384 -6.053 -1.350 1.00 90.75 112 LEU A C 1
ATOM 780 O O . LEU A 1 112 ? 3.031 -5.722 -2.345 1.00 90.75 112 LEU A O 1
ATOM 784 N N . ALA A 1 113 ? 2.729 -5.669 -0.119 1.00 88.94 113 ALA A N 1
ATOM 785 C CA . ALA A 1 113 ? 3.937 -4.906 0.179 1.00 88.94 113 ALA A CA 1
ATOM 786 C C . ALA A 1 113 ? 5.202 -5.661 -0.254 1.00 88.94 113 ALA A C 1
ATOM 788 O O . ALA A 1 113 ? 6.058 -5.095 -0.933 1.00 88.94 113 ALA A O 1
ATOM 789 N N . VAL A 1 114 ? 5.300 -6.955 0.070 1.00 90.00 114 VAL A N 1
ATOM 790 C CA . VAL A 1 114 ? 6.423 -7.806 -0.353 1.00 90.00 114 VAL A CA 1
ATOM 791 C C . VAL A 1 114 ? 6.517 -7.877 -1.876 1.00 90.00 114 VAL A C 1
ATOM 793 O O . VAL A 1 114 ? 7.615 -7.749 -2.414 1.00 90.00 114 VAL A O 1
ATOM 796 N N . ALA A 1 115 ? 5.394 -8.020 -2.584 1.00 88.56 115 ALA A N 1
ATOM 797 C CA . ALA A 1 115 ? 5.384 -8.023 -4.046 1.00 88.56 115 ALA A CA 1
ATOM 798 C C . ALA A 1 115 ? 5.899 -6.696 -4.639 1.00 88.56 115 ALA A C 1
ATOM 800 O O . ALA A 1 115 ? 6.729 -6.713 -5.551 1.00 88.56 115 ALA A O 1
ATOM 801 N N . ALA A 1 116 ? 5.469 -5.553 -4.094 1.00 85.56 116 ALA A N 1
ATOM 802 C CA . ALA A 1 116 ? 5.937 -4.232 -4.519 1.00 85.56 116 ALA A CA 1
ATOM 803 C C . ALA A 1 116 ? 7.440 -4.030 -4.248 1.00 85.56 116 ALA A C 1
ATOM 805 O O . ALA A 1 116 ? 8.179 -3.568 -5.122 1.00 85.56 116 ALA A O 1
ATOM 806 N N . LEU A 1 117 ? 7.918 -4.439 -3.070 1.00 86.56 117 LEU A N 1
ATOM 807 C CA . LEU A 1 117 ? 9.333 -4.366 -2.7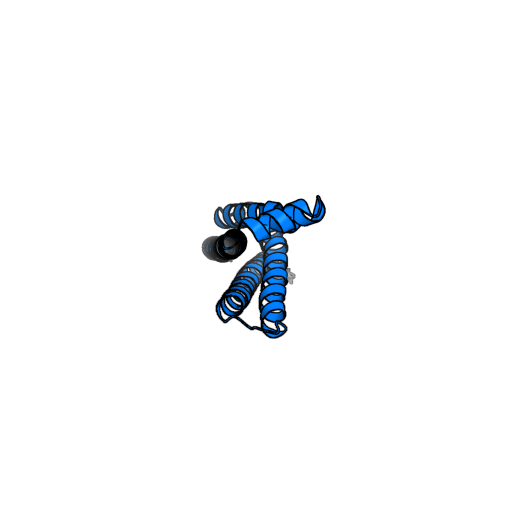00 1.00 86.56 117 LEU A CA 1
ATOM 808 C C . LEU A 1 117 ? 10.197 -5.288 -3.565 1.00 86.56 117 LEU A C 1
ATOM 810 O O . LEU A 1 117 ? 11.249 -4.870 -4.046 1.00 86.56 117 LEU A O 1
ATOM 814 N N . ALA A 1 118 ? 9.744 -6.517 -3.819 1.00 87.81 118 ALA A N 1
ATOM 815 C CA . ALA A 1 118 ? 10.434 -7.455 -4.694 1.00 87.81 118 ALA A CA 1
ATOM 816 C C . ALA A 1 118 ? 10.551 -6.897 -6.118 1.00 87.81 118 ALA A C 1
ATOM 818 O O . ALA A 1 118 ? 11.636 -6.933 -6.698 1.00 87.81 118 ALA A O 1
ATOM 819 N N . ALA A 1 119 ? 9.474 -6.319 -6.661 1.00 86.44 119 ALA A N 1
ATOM 820 C CA . ALA A 1 119 ? 9.501 -5.657 -7.962 1.00 86.44 119 ALA A CA 1
ATOM 821 C C . ALA A 1 119 ? 10.517 -4.502 -7.992 1.00 86.44 119 ALA A C 1
ATOM 823 O O . ALA A 1 119 ? 11.328 -4.431 -8.916 1.00 86.44 119 ALA A O 1
ATOM 824 N N . SER A 1 120 ? 10.544 -3.664 -6.951 1.00 84.38 120 SER A N 1
ATOM 825 C CA . SER A 1 120 ? 11.515 -2.571 -6.830 1.00 84.38 120 SER A CA 1
ATOM 826 C C . SER A 1 120 ? 12.964 -3.065 -6.780 1.00 84.38 120 SER A C 1
ATOM 828 O O . SER A 1 120 ? 13.826 -2.525 -7.472 1.00 84.38 120 SER A O 1
ATOM 830 N N . VAL A 1 121 ? 13.259 -4.079 -5.962 1.00 84.88 121 VAL A N 1
ATOM 831 C CA . VAL A 1 121 ? 14.617 -4.634 -5.829 1.00 84.88 121 VAL A CA 1
ATOM 832 C C . VAL A 1 121 ? 15.065 -5.278 -7.137 1.00 84.88 121 VAL A C 1
ATOM 834 O O . VAL A 1 121 ? 16.197 -5.073 -7.572 1.00 84.88 121 VAL A O 1
ATOM 837 N N . LEU A 1 122 ? 14.176 -6.021 -7.799 1.00 84.62 122 LEU A N 1
ATOM 838 C CA . LEU A 1 122 ? 14.459 -6.647 -9.090 1.00 84.62 122 LEU A CA 1
ATOM 839 C C . LEU A 1 122 ? 14.694 -5.621 -10.201 1.00 84.62 122 LEU A C 1
ATOM 841 O O . LEU A 1 122 ? 15.475 -5.889 -11.118 1.00 84.62 122 LEU A O 1
ATOM 845 N N . GLU A 1 123 ? 14.027 -4.470 -10.146 1.00 81.38 123 GLU A N 1
ATOM 846 C CA . GLU A 1 123 ? 14.292 -3.372 -11.068 1.00 81.38 123 GLU A CA 1
ATOM 847 C C . GLU A 1 123 ? 15.658 -2.735 -10.785 1.00 81.38 123 GLU A C 1
ATOM 849 O O . GLU A 1 123 ? 16.471 -2.606 -11.700 1.00 81.38 123 GLU A O 1
ATOM 854 N N . LEU A 1 124 ? 15.973 -2.433 -9.524 1.00 79.50 124 LEU A N 1
ATOM 855 C CA . LEU A 1 124 ? 17.266 -1.858 -9.148 1.00 79.50 124 LEU A CA 1
ATOM 856 C C . LEU A 1 124 ? 18.440 -2.785 -9.509 1.00 79.50 124 LEU A C 1
ATOM 858 O O . LEU A 1 124 ? 19.431 -2.343 -10.087 1.00 79.50 124 LEU A O 1
ATOM 862 N N . ALA A 1 125 ? 18.302 -4.088 -9.255 1.00 81.50 125 ALA A N 1
ATOM 863 C CA . ALA A 1 125 ? 19.295 -5.093 -9.631 1.00 81.50 125 ALA A CA 1
ATOM 864 C C . ALA A 1 125 ? 19.519 -5.169 -11.152 1.00 81.50 125 ALA A C 1
ATOM 866 O O . ALA A 1 125 ? 20.615 -5.499 -11.598 1.00 81.50 125 ALA A O 1
ATOM 867 N N . SER A 1 126 ? 18.505 -4.843 -11.963 1.00 77.31 126 SER A N 1
ATOM 868 C CA . SER A 1 126 ? 18.647 -4.797 -13.424 1.00 77.31 126 SER A CA 1
ATOM 869 C C . SER A 1 126 ? 19.453 -3.593 -13.916 1.00 77.31 126 SER A C 1
ATOM 871 O O . SER A 1 126 ? 20.133 -3.697 -14.935 1.00 77.31 126 SER A O 1
ATOM 873 N N . VAL A 1 127 ? 19.416 -2.480 -13.176 1.00 73.25 127 VAL A N 1
ATOM 874 C CA . VAL A 1 127 ? 20.219 -1.277 -13.445 1.00 73.25 127 VAL A CA 1
ATOM 875 C C . VAL A 1 127 ? 21.668 -1.476 -12.990 1.00 73.25 127 VAL A C 1
ATOM 877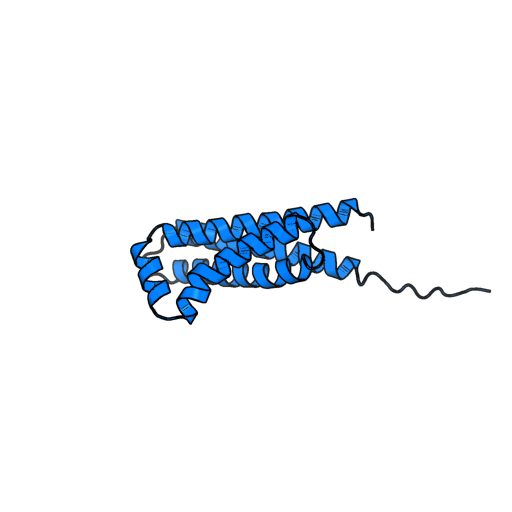 O O . VAL A 1 127 ? 22.588 -1.013 -13.655 1.00 73.25 127 VAL A O 1
ATOM 880 N N . LEU A 1 128 ? 21.872 -2.207 -11.891 1.00 72.38 128 LEU A N 1
ATOM 881 C CA . LEU A 1 128 ? 23.185 -2.486 -11.294 1.00 72.38 128 LEU A CA 1
ATOM 882 C C . LEU A 1 128 ? 23.852 -3.781 -11.810 1.00 72.38 128 LEU A C 1
ATOM 884 O O . LEU A 1 128 ? 24.848 -4.222 -11.238 1.00 72.38 128 LEU A O 1
ATOM 888 N N . GLY A 1 129 ? 23.305 -4.409 -12.860 1.00 66.69 129 GLY A N 1
ATOM 889 C CA . GLY A 1 129 ? 23.823 -5.654 -13.446 1.00 66.69 129 GLY A CA 1
ATOM 890 C C . GLY A 1 129 ? 25.313 -5.578 -13.819 1.00 66.69 129 GLY A C 1
ATOM 891 O O . GLY A 1 129 ? 25.831 -4.489 -14.066 1.00 66.69 129 GLY A O 1
ATOM 892 N N . PRO A 1 130 ? 26.019 -6.728 -13.844 1.00 55.84 130 PRO A N 1
ATOM 893 C CA . PRO A 1 130 ? 27.449 -6.802 -13.579 1.00 55.84 130 PRO A CA 1
ATOM 894 C C . PRO A 1 130 ? 28.234 -5.923 -14.546 1.00 55.84 130 PRO A C 1
ATOM 896 O O . PRO A 1 130 ? 28.200 -6.134 -15.760 1.00 55.84 130 PRO A O 1
ATOM 899 N N . ALA A 1 131 ? 28.998 -4.983 -13.992 1.00 55.28 131 ALA A N 1
ATOM 900 C CA . ALA A 1 131 ? 30.159 -4.431 -14.664 1.00 55.28 131 ALA A CA 1
ATOM 901 C C . ALA A 1 131 ? 31.127 -5.595 -14.926 1.00 55.28 131 ALA A C 1
ATOM 903 O O . ALA A 1 131 ? 31.997 -5.889 -14.114 1.00 55.28 131 ALA A O 1
ATOM 904 N N . ALA A 1 132 ? 30.923 -6.335 -16.016 1.00 49.53 132 ALA A N 1
ATOM 905 C CA . ALA A 1 132 ? 31.883 -7.323 -16.466 1.00 49.53 132 ALA A CA 1
ATOM 906 C C . ALA A 1 132 ? 33.133 -6.544 -16.899 1.00 49.53 132 ALA A C 1
ATOM 908 O O . ALA A 1 132 ? 33.040 -5.760 -17.854 1.00 49.53 132 ALA A O 1
ATOM 909 N N . PRO A 1 133 ? 34.290 -6.704 -16.230 1.00 49.88 133 PRO A N 1
ATOM 910 C CA . PRO A 1 133 ? 35.525 -6.197 -16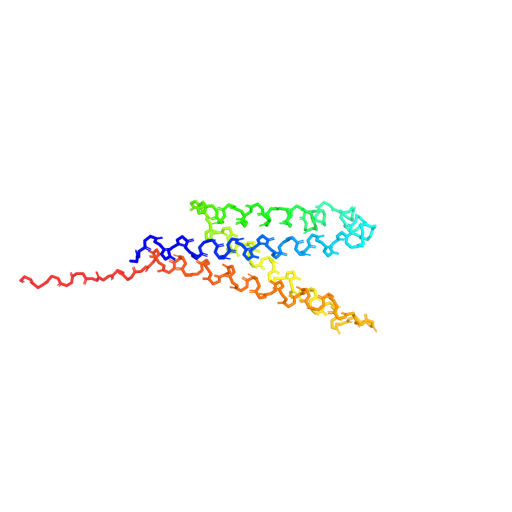.789 1.00 49.88 133 PRO A CA 1
ATOM 911 C C . PRO A 1 133 ? 35.716 -6.932 -18.115 1.00 49.88 133 PRO A C 1
ATOM 913 O O . PRO A 1 133 ? 35.805 -8.160 -18.153 1.00 49.88 133 PRO A O 1
ATOM 916 N N . ARG A 1 134 ? 35.727 -6.185 -19.222 1.00 53.91 134 ARG A N 1
ATOM 917 C CA . ARG A 1 134 ? 36.257 -6.700 -20.482 1.00 53.91 134 ARG A CA 1
ATOM 918 C C . ARG A 1 134 ? 37.742 -6.927 -20.231 1.00 53.91 134 ARG A C 1
ATOM 920 O O . ARG A 1 134 ? 38.530 -5.995 -20.346 1.00 53.91 134 ARG A O 1
ATOM 927 N N . ILE A 1 135 ? 38.109 -8.134 -19.810 1.00 56.12 135 ILE A N 1
ATOM 928 C CA . ILE A 1 135 ? 39.495 -8.579 -19.882 1.00 56.12 135 ILE A CA 1
ATOM 929 C C . ILE A 1 135 ? 39.771 -8.699 -21.379 1.00 56.12 135 ILE A C 1
ATOM 931 O O . ILE A 1 135 ? 39.394 -9.682 -22.013 1.00 56.12 135 ILE A O 1
ATOM 935 N N . GLY A 1 136 ? 40.303 -7.617 -21.948 1.00 49.59 136 GLY A N 1
ATOM 936 C CA . GLY A 1 136 ? 40.906 -7.632 -23.267 1.00 49.59 136 GLY A CA 1
ATOM 937 C C . GLY A 1 136 ? 42.079 -8.595 -23.212 1.00 49.59 136 GLY A C 1
ATOM 938 O O . GLY A 1 136 ? 43.009 -8.394 -22.433 1.00 49.59 136 GLY A O 1
ATOM 939 N N . VAL A 1 137 ? 41.974 -9.672 -23.977 1.00 49.81 137 VAL A N 1
ATOM 940 C CA . VAL A 1 137 ? 43.121 -10.476 -24.371 1.00 49.81 137 VAL A CA 1
ATOM 941 C C . VAL A 1 137 ? 43.403 -10.042 -25.802 1.00 49.81 137 VAL A C 1
ATOM 943 O O . VAL A 1 137 ? 42.791 -10.571 -26.726 1.00 49.81 137 VAL A O 1
ATOM 946 N N . ASP A 1 138 ? 44.245 -9.018 -25.927 1.00 57.19 138 ASP A N 1
ATOM 947 C CA . ASP A 1 138 ? 45.015 -8.732 -27.138 1.00 57.19 138 ASP A CA 1
ATOM 948 C C . ASP A 1 138 ? 46.465 -9.166 -26.877 1.00 57.19 138 ASP A C 1
ATOM 950 O O . ASP A 1 138 ? 46.958 -8.904 -25.751 1.00 57.19 138 ASP A O 1
#

Secondary structure (DSSP, 8-state):
--HHHHHHHHHHHHHHHHHHHHHHHHHHTTSHHHHHHHHHT-HHHHIIIIIHHHHHHHHHHHHHTT-TTHHHHHHHHHHHHHHHHHHHHHHHHTSSS--HHHHHHHHHHHHHHHHHHHHHHHHHHHHS----------

Sequence (138 aa):
MSPVTRLDRTRVGGGALVVGYVLVLALLFRDPGGALAAATAGPEAAAYFLVLPTLGVIAGLYAFLDGPLASAALFAFGSYLGVFGLGLAFGTLLSPAPVSLPLGVGLLGLALAVAALAASVLELASVLGPAAPRIGVD

pLDDT: mean 80.92, std 10.31, range [49.53, 94.06]

Radius of gyration: 18.38 Å; chains: 1; bounding box: 62×30×51 Å

Foldseek 3Di:
DDPVVLLVLLQQLLVLQLVLLVLLLVVLVVCVVVNVVQLVVDVVSVCLRPVLSVLSNVLSVCSNVVHPCNLVSLLVSLVSLLVVLVCQLVVQVPDPDHDVVSNVSSVSSNVSSVSSNVSSVVNVCVVCDDPDPPPDPD